Protein AF-A0A100JQY2-F1 (afdb_monomer)

Sequence (84 aa):
MADLVQLTDEQREEMLQRILTVTAEIRKIAELVAPAVIAAVTELNKAMQALREAGLLDEDFKPVKPADRPAWQSPYGPPPRRTQ

Solvent-accessible surface area (backbone atoms only — not comparable to full-atom values): 5216 Å² total; per-residue (Å²): 131,83,82,73,79,78,67,52,71,68,57,48,52,52,50,50,52,52,51,52,52,52,52,51,54,52,47,53,54,46,65,68,46,46,62,57,52,53,50,52,54,51,53,49,51,52,52,54,48,53,36,32,75,71,59,48,24,45,99,85,69,42,67,67,58,80,78,94,64,60,52,86,77,41,98,80,52,65,80,83,81,82,82,127

Foldseek 3Di:
DDPPPPQDPVSVVVVVVVVVVVVVVVVVVCVVCVVVVVVVVVVVVVVLVVCVVVVQADPVSHGPDDPPDPQVPDPVHDDDDPDD

Secondary structure (DSSP, 8-state):
--------HHHHHHHHHHHHHHHHHHHHHHHHHHHHHHHHHHHHHHHHHHHHHTTSB-TTS-BSS-----GGGSTT-SPPP---

Radius of gyration: 28.09 Å; Cα contacts (8 Å, |Δi|>4): 23; chains: 1; bounding box: 59×37×69 Å

Mean predicted aligned error: 12.52 Å

Nearest PDB structures (foldseek):
  5dzr-assembly1_A  TM=4.201E-01  e=2.822E+00  Neurospora crassa OR74A
  5e02-assembly1_A  TM=4.198E-01  e=6.299E+00  Neurospora crassa
  6v1i-assembly1_A  TM=5.211E-01  e=9.761E+00  Oshimavirus P7426

pLDDT: mean 84.18, std 13.18, range [38.41, 96.88]

Organism: Streptomyces scabiei (NCBI:txid1930)

Structure (mmCIF, N/CA/C/O backbone):
data_AF-A0A100JQY2-F1
#
_entry.id   AF-A0A100JQY2-F1
#
loop_
_atom_site.group_PDB
_atom_site.id
_atom_site.type_symbol
_atom_site.label_atom_id
_atom_site.label_alt_id
_atom_site.label_comp_id
_atom_site.label_asym_id
_atom_site.label_entity_id
_atom_site.label_seq_id
_atom_site.pdbx_PDB_ins_code
_atom_site.Cartn_x
_atom_site.Cartn_y
_atom_site.Cartn_z
_atom_site.occupancy
_atom_site.B_iso_or_equiv
_atom_site.auth_seq_id
_atom_site.auth_comp_id
_atom_site.auth_asym_id
_atom_site.auth_atom_id
_atom_site.pdbx_PDB_model_num
ATOM 1 N N . MET A 1 1 ? -24.828 -28.447 21.036 1.00 38.41 1 MET A N 1
ATOM 2 C CA . MET A 1 1 ? -25.415 -27.110 20.815 1.00 38.41 1 MET A CA 1
ATOM 3 C C .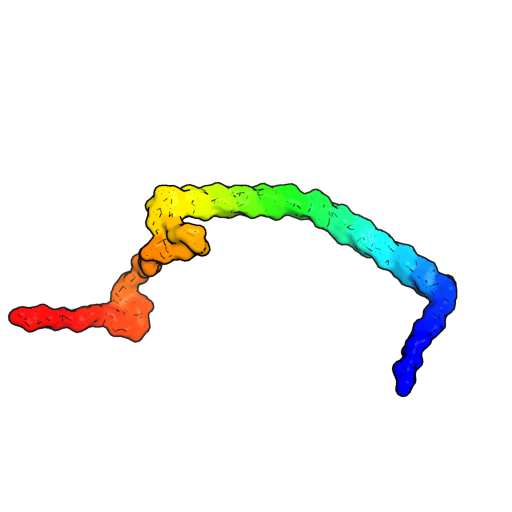 MET A 1 1 ? -24.545 -26.145 21.585 1.00 38.41 1 MET A C 1
ATOM 5 O O . MET A 1 1 ? -24.356 -26.367 22.771 1.00 38.41 1 MET A O 1
ATOM 9 N N . ALA A 1 2 ? -23.879 -25.230 20.884 1.00 47.09 2 ALA A N 1
ATOM 10 C CA . ALA A 1 2 ? -22.911 -24.324 21.489 1.00 47.09 2 ALA A CA 1
ATOM 11 C C . ALA A 1 2 ? -23.636 -23.381 22.452 1.00 47.09 2 ALA A C 1
ATOM 13 O O . ALA A 1 2 ? -24.604 -22.734 22.054 1.00 47.09 2 ALA A O 1
ATOM 14 N N . ASP A 1 3 ? -23.174 -23.354 23.698 1.00 46.69 3 ASP A N 1
ATOM 15 C CA . ASP A 1 3 ? -23.556 -22.378 24.708 1.00 46.69 3 ASP A CA 1
ATOM 16 C C . ASP A 1 3 ? -23.169 -20.997 24.166 1.00 46.69 3 ASP A C 1
ATOM 18 O O . ASP A 1 3 ? -22.002 -20.596 24.167 1.00 46.69 3 ASP A O 1
ATOM 22 N N . LEU A 1 4 ? -24.136 -20.307 23.563 1.00 52.12 4 LEU A N 1
ATOM 23 C CA . LEU A 1 4 ? -23.988 -18.912 23.188 1.00 52.12 4 LEU A CA 1
ATOM 24 C C . LEU A 1 4 ? -23.951 -18.146 24.502 1.00 52.12 4 LEU A C 1
ATOM 26 O O . LEU A 1 4 ? -25.000 -17.881 25.082 1.00 52.12 4 LEU A O 1
ATOM 30 N N . VAL A 1 5 ? -22.732 -17.867 24.966 1.00 61.88 5 VAL A N 1
ATOM 31 C CA . VAL A 1 5 ? -22.402 -17.036 26.127 1.00 61.88 5 VAL A CA 1
ATOM 32 C C . VAL A 1 5 ? -23.381 -15.864 26.183 1.00 61.88 5 VAL A C 1
ATOM 34 O O . VAL A 1 5 ? -23.261 -14.901 25.422 1.00 61.88 5 VAL A O 1
ATOM 37 N N . GLN A 1 6 ? -24.394 -15.966 27.044 1.00 69.56 6 GLN A N 1
ATOM 38 C CA . GLN A 1 6 ? -25.307 -14.864 27.304 1.00 69.56 6 GLN A CA 1
ATOM 39 C C . GLN A 1 6 ? -24.543 -13.865 28.165 1.00 69.56 6 GLN A C 1
ATOM 41 O O . GLN A 1 6 ? -24.553 -13.939 29.390 1.00 69.56 6 GLN A O 1
ATOM 46 N N . LEU A 1 7 ? -23.801 -12.978 27.501 1.00 67.56 7 LEU A N 1
ATOM 47 C CA . LEU A 1 7 ? -23.216 -11.803 28.134 1.00 67.56 7 LEU A CA 1
ATOM 48 C C . LEU A 1 7 ? -24.351 -11.000 28.765 1.00 67.56 7 LEU A C 1
ATOM 50 O O . LEU A 1 7 ? -25.349 -10.720 28.093 1.00 67.56 7 LEU A O 1
ATOM 54 N N . THR A 1 8 ? -24.188 -10.627 30.031 1.00 82.62 8 THR A N 1
ATOM 55 C CA . THR A 1 8 ? -25.104 -9.683 30.674 1.00 82.62 8 THR A CA 1
ATOM 56 C C . THR A 1 8 ? -25.031 -8.334 29.954 1.00 82.62 8 THR A C 1
ATOM 58 O O . THR A 1 8 ? -24.025 -8.020 29.309 1.00 82.62 8 THR A O 1
ATOM 61 N N . ASP A 1 9 ? -26.089 -7.526 30.036 1.00 82.81 9 ASP A N 1
ATOM 62 C CA . ASP A 1 9 ? -26.123 -6.221 29.358 1.00 82.81 9 ASP A CA 1
ATOM 63 C C . ASP A 1 9 ? -24.947 -5.327 29.787 1.00 82.81 9 ASP A C 1
ATOM 65 O O . ASP A 1 9 ? -24.299 -4.712 28.943 1.00 82.81 9 ASP A O 1
ATOM 69 N N . GLU A 1 10 ? -24.563 -5.382 31.066 1.00 82.75 10 GLU A N 1
ATOM 70 C CA . GLU A 1 10 ? -23.381 -4.694 31.601 1.00 82.75 10 GLU A CA 1
ATOM 71 C C . GLU A 1 10 ? -22.071 -5.174 30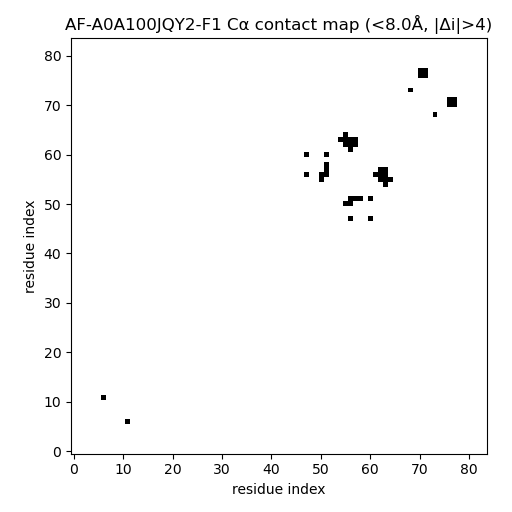.949 1.00 82.75 10 GLU A C 1
ATOM 73 O O . GLU A 1 10 ? -21.241 -4.362 30.539 1.00 82.75 10 GLU A O 1
ATOM 78 N N . GLN A 1 11 ? -21.888 -6.489 30.773 1.00 85.00 11 GLN A N 1
ATOM 79 C CA . GLN A 1 11 ? -20.701 -7.043 30.105 1.00 85.00 11 GLN A CA 1
ATOM 80 C C . GLN A 1 11 ? -20.651 -6.665 28.622 1.00 85.00 11 GLN A C 1
ATOM 82 O O . GLN A 1 11 ? -19.572 -6.444 28.065 1.00 85.00 11 GLN A O 1
ATOM 87 N N . ARG A 1 12 ? -21.814 -6.582 27.967 1.00 84.56 12 ARG A N 1
ATOM 88 C CA . ARG A 1 12 ? -21.922 -6.141 26.574 1.00 84.56 12 ARG A CA 1
ATOM 89 C C . ARG A 1 12 ? -21.538 -4.671 26.437 1.00 84.56 12 ARG A C 1
ATOM 91 O O . ARG A 1 12 ? -20.766 -4.340 25.537 1.00 84.56 12 ARG A O 1
ATOM 98 N N . GLU A 1 13 ? -22.048 -3.805 27.305 1.00 87.88 13 GLU A N 1
ATOM 99 C CA . GLU A 1 13 ? -21.722 -2.376 27.298 1.00 87.88 13 GLU A CA 1
ATOM 100 C C . GLU A 1 13 ? -20.237 -2.134 27.567 1.00 87.88 13 GLU A C 1
ATOM 102 O O . GLU A 1 13 ? -19.591 -1.377 26.838 1.00 87.88 13 GLU A O 1
ATOM 107 N N . GLU A 1 14 ? -19.660 -2.837 28.541 1.00 87.69 14 GLU A N 1
ATOM 108 C CA . GLU A 1 14 ? -18.239 -2.717 28.853 1.00 87.69 14 GLU A CA 1
ATOM 109 C C . GLU A 1 14 ? -17.361 -3.202 27.686 1.00 87.69 14 GLU A C 1
ATOM 111 O O . GLU A 1 14 ? -16.363 -2.565 27.333 1.00 87.69 14 GLU A O 1
ATOM 116 N N . MET A 1 15 ? -17.756 -4.293 27.022 1.00 89.44 15 MET A N 1
ATOM 117 C CA . MET A 1 15 ? -17.055 -4.793 25.840 1.00 89.44 15 MET A CA 1
ATOM 118 C C . MET A 1 15 ? -17.147 -3.814 24.664 1.00 89.44 15 MET A C 1
ATOM 120 O O . MET A 1 15 ? -16.140 -3.573 23.996 1.00 89.44 15 MET A O 1
ATOM 124 N N . LEU A 1 16 ? -18.314 -3.205 24.432 1.00 91.88 16 LEU A N 1
ATOM 125 C CA . LEU A 1 16 ? -18.486 -2.174 23.405 1.00 91.88 16 LEU A CA 1
ATOM 126 C C . LEU A 1 16 ? -17.610 -0.953 23.686 1.00 91.88 16 LEU A C 1
ATOM 128 O O . LEU A 1 16 ? -16.918 -0.491 22.781 1.00 91.88 16 LEU A O 1
ATOM 132 N N . GLN A 1 17 ? -17.570 -0.471 24.929 1.00 92.38 17 GLN A N 1
ATOM 133 C CA . GLN A 1 17 ? -16.709 0.650 25.313 1.00 92.38 17 GLN A CA 1
ATOM 134 C C . GLN A 1 17 ? -15.231 0.336 25.071 1.00 92.38 17 GLN A C 1
ATOM 136 O O . GLN A 1 17 ? -14.524 1.131 24.451 1.00 92.38 17 GLN A O 1
ATOM 141 N N . ARG A 1 18 ? -14.774 -0.861 25.457 1.00 91.56 18 ARG A N 1
ATOM 142 C CA . ARG A 1 18 ? -13.393 -1.304 25.205 1.00 91.56 18 ARG A CA 1
ATOM 143 C C . ARG A 1 18 ? -13.076 -1.365 23.709 1.00 91.56 18 ARG A C 1
ATOM 145 O O . ARG A 1 18 ? -12.015 -0.898 23.297 1.00 91.56 18 ARG A O 1
ATOM 152 N N . ILE A 1 19 ? -13.990 -1.883 22.886 1.00 93.81 19 ILE A N 1
ATOM 153 C CA . ILE A 1 19 ? -13.825 -1.911 21.423 1.00 93.81 19 ILE A CA 1
ATOM 154 C C . ILE A 1 19 ? -13.757 -0.487 20.859 1.00 93.81 19 ILE A C 1
ATOM 156 O O . ILE A 1 19 ? -12.896 -0.200 20.027 1.00 93.81 19 ILE A O 1
ATOM 160 N N . LEU A 1 20 ? -14.617 0.424 21.318 1.00 93.69 20 LEU A N 1
ATOM 161 C CA . LEU A 1 20 ? -14.607 1.823 20.881 1.00 93.69 20 LEU A CA 1
ATOM 162 C C . LEU A 1 20 ? -13.290 2.521 21.243 1.00 93.69 20 LEU A C 1
ATOM 164 O O . LEU A 1 20 ? -12.717 3.216 20.406 1.00 93.69 20 LEU A O 1
ATOM 168 N N . THR A 1 21 ? -12.753 2.286 22.442 1.00 93.31 21 THR A N 1
ATOM 169 C CA . THR A 1 21 ? -11.442 2.822 22.836 1.00 93.31 21 THR A CA 1
ATOM 170 C C . THR A 1 21 ? -10.322 2.269 21.955 1.00 93.31 21 THR A C 1
ATOM 172 O O . THR A 1 21 ? -9.523 3.034 21.421 1.00 93.31 21 THR A O 1
ATOM 175 N N . VAL A 1 22 ? -10.279 0.950 21.744 1.00 93.69 22 VAL A N 1
ATOM 176 C CA . VAL A 1 22 ? -9.236 0.315 20.920 1.00 93.69 22 VAL A CA 1
ATOM 177 C C . VAL A 1 22 ? -9.307 0.793 19.469 1.00 93.69 22 VAL A C 1
ATOM 179 O O . VAL A 1 22 ? -8.284 1.135 18.877 1.00 93.69 22 VAL A O 1
ATOM 182 N N . THR A 1 23 ? -10.506 0.866 18.892 1.00 93.94 23 THR A N 1
ATOM 183 C CA . THR A 1 23 ? -10.691 1.343 17.512 1.00 93.94 23 THR A CA 1
ATOM 184 C C . THR A 1 23 ? -10.315 2.817 17.353 1.00 93.94 23 THR A C 1
ATOM 186 O O . THR A 1 23 ? -9.737 3.177 16.327 1.00 93.94 23 THR A O 1
ATOM 189 N N . ALA A 1 24 ? -10.554 3.659 18.364 1.00 94.19 24 ALA A N 1
ATOM 190 C CA . ALA A 1 24 ? -10.115 5.053 18.358 1.00 94.19 24 ALA A CA 1
ATOM 191 C C . ALA A 1 24 ? -8.583 5.187 18.349 1.00 94.19 24 ALA A C 1
ATOM 193 O O . ALA A 1 24 ? -8.043 5.990 17.587 1.00 94.19 24 ALA A O 1
ATOM 194 N N . GLU A 1 25 ? -7.869 4.380 19.137 1.00 93.19 25 GLU A N 1
ATOM 195 C CA . GLU A 1 25 ? -6.400 4.401 19.152 1.00 93.19 25 GLU A CA 1
ATOM 196 C C . GLU A 1 25 ? -5.801 3.863 17.846 1.00 93.19 25 GLU A C 1
ATOM 198 O O . GLU A 1 25 ? -4.883 4.467 17.289 1.00 93.19 25 GLU A O 1
ATOM 203 N N . ILE A 1 26 ? -6.377 2.796 17.280 1.00 94.12 26 ILE A N 1
ATOM 204 C CA . ILE A 1 26 ? -5.983 2.296 15.953 1.00 94.12 26 ILE A CA 1
ATOM 205 C C . ILE A 1 26 ? -6.185 3.378 14.889 1.00 94.12 26 ILE A C 1
ATOM 207 O O . ILE A 1 26 ? -5.312 3.584 14.046 1.00 94.12 26 ILE A O 1
ATOM 211 N N . ARG A 1 27 ? -7.311 4.100 14.937 1.00 95.00 27 ARG A N 1
ATOM 212 C CA . ARG A 1 27 ? -7.599 5.187 13.998 1.00 95.00 27 ARG A CA 1
ATOM 213 C C . ARG A 1 27 ? -6.564 6.306 14.088 1.00 95.00 27 ARG A C 1
ATOM 215 O O . ARG A 1 27 ? -6.088 6.744 13.047 1.00 95.00 27 ARG A O 1
ATOM 222 N N . LYS A 1 28 ? -6.165 6.722 15.292 1.00 93.56 28 LYS A N 1
ATOM 223 C CA . LYS A 1 28 ? -5.106 7.732 15.470 1.00 93.56 28 LYS A CA 1
ATOM 224 C C . LYS A 1 28 ? -3.784 7.281 14.853 1.00 93.56 28 LYS A C 1
ATOM 226 O O . LYS A 1 28 ? -3.136 8.053 14.154 1.00 93.56 28 LYS A O 1
ATOM 231 N N . ILE A 1 29 ? -3.395 6.024 15.074 1.00 91.69 29 ILE A N 1
ATOM 232 C CA . ILE A 1 29 ? -2.176 5.461 14.475 1.00 91.69 29 ILE A CA 1
ATOM 233 C C . ILE A 1 29 ? -2.293 5.458 12.947 1.00 91.69 29 ILE A C 1
ATOM 235 O O . ILE A 1 29 ? -1.362 5.869 12.256 1.00 91.69 29 ILE A O 1
ATOM 239 N N . ALA A 1 30 ? -3.442 5.044 1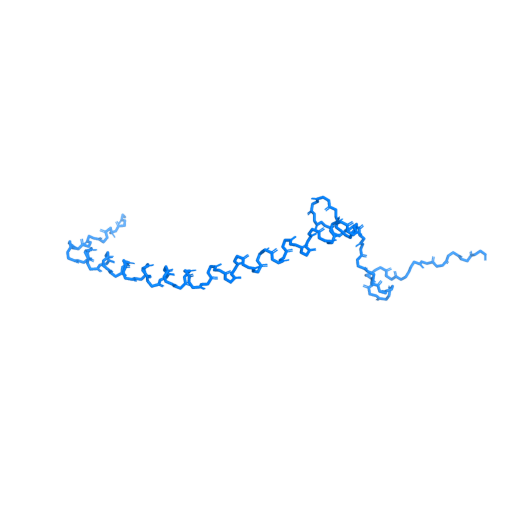2.411 1.00 93.50 30 ALA A N 1
ATOM 240 C CA . ALA A 1 30 ? -3.688 5.045 10.976 1.00 93.50 30 ALA A CA 1
ATOM 241 C C . ALA A 1 30 ? -3.625 6.460 10.383 1.00 93.50 30 ALA A C 1
ATOM 243 O O . ALA A 1 30 ? -2.994 6.644 9.350 1.00 93.50 30 ALA A O 1
ATOM 244 N N . GLU A 1 31 ? -4.204 7.464 11.040 1.00 94.62 31 GLU A N 1
ATOM 245 C CA . GLU A 1 31 ? -4.158 8.866 10.602 1.00 94.62 31 GLU A CA 1
ATOM 246 C C . GLU A 1 31 ? -2.725 9.428 10.594 1.00 94.62 31 GLU A C 1
ATOM 248 O O . GLU A 1 31 ? -2.377 10.202 9.703 1.00 94.62 31 GLU A O 1
ATOM 253 N N . LEU A 1 32 ? -1.865 8.987 11.519 1.00 93.75 32 LEU A N 1
ATOM 254 C CA . LEU A 1 32 ? -0.446 9.363 11.551 1.00 93.75 32 LEU A CA 1
ATOM 255 C C . LEU A 1 32 ? 0.379 8.681 10.449 1.00 93.75 32 LEU A C 1
ATOM 257 O O . LEU A 1 32 ? 1.281 9.295 9.880 1.00 93.75 32 LEU A O 1
ATOM 261 N N . VAL A 1 33 ? 0.085 7.415 10.144 1.00 95.12 33 VAL A N 1
ATOM 262 C CA . VAL A 1 33 ? 0.867 6.602 9.194 1.00 95.12 33 VAL A CA 1
ATOM 263 C C . VAL A 1 33 ? 0.379 6.766 7.749 1.00 95.12 33 VAL A C 1
ATOM 265 O O . VAL A 1 33 ? 1.182 6.709 6.816 1.00 95.12 33 VAL A O 1
ATOM 268 N N . ALA A 1 34 ? -0.915 7.027 7.545 1.00 95.06 34 ALA A N 1
ATOM 269 C CA . ALA A 1 34 ? -1.536 7.216 6.236 1.00 95.06 34 ALA A CA 1
ATOM 270 C C . ALA A 1 34 ? -0.782 8.189 5.312 1.00 95.06 34 ALA A C 1
ATOM 272 O O . ALA A 1 34 ? -0.499 7.791 4.182 1.00 95.06 34 ALA A O 1
ATOM 273 N N . PRO A 1 35 ? -0.397 9.416 5.724 1.00 93.62 35 PRO A N 1
ATOM 274 C CA . PRO A 1 35 ? 0.300 10.336 4.824 1.00 93.62 35 PRO A CA 1
ATOM 275 C C . PRO A 1 35 ? 1.656 9.792 4.360 1.00 93.62 35 PRO A C 1
ATOM 277 O O . PRO A 1 35 ? 2.011 9.957 3.195 1.00 93.62 35 PRO A O 1
ATOM 280 N N . ALA A 1 36 ? 2.389 9.093 5.232 1.00 94.56 36 ALA A N 1
ATOM 281 C CA . ALA A 1 36 ? 3.663 8.476 4.872 1.00 94.56 36 ALA A CA 1
ATOM 282 C C . ALA A 1 36 ? 3.471 7.336 3.859 1.00 94.56 36 ALA A C 1
ATOM 284 O O . ALA A 1 36 ? 4.217 7.242 2.885 1.00 94.56 36 ALA A O 1
ATOM 285 N N . VAL A 1 37 ? 2.437 6.510 4.045 1.00 95.88 37 VAL A N 1
ATOM 286 C CA . VAL A 1 37 ? 2.083 5.440 3.099 1.00 95.88 37 VAL A CA 1
ATOM 287 C C . VAL A 1 37 ? 1.655 6.022 1.752 1.00 95.88 37 VAL A C 1
ATOM 289 O O . VAL A 1 37 ? 2.126 5.563 0.714 1.00 95.88 37 VAL A O 1
ATOM 292 N N . ILE A 1 38 ? 0.820 7.064 1.751 1.00 95.69 38 ILE A N 1
ATOM 293 C CA . ILE A 1 38 ? 0.383 7.752 0.528 1.00 95.69 38 ILE A CA 1
ATOM 294 C C . ILE A 1 38 ? 1.588 8.332 -0.218 1.00 95.69 38 ILE A C 1
ATOM 296 O O . ILE A 1 38 ? 1.700 8.155 -1.433 1.00 95.69 38 ILE A O 1
ATOM 300 N N . ALA A 1 39 ? 2.512 8.983 0.492 1.00 95.19 39 ALA A N 1
ATOM 301 C CA . ALA A 1 39 ? 3.731 9.521 -0.102 1.00 95.19 39 ALA A CA 1
ATOM 302 C C . ALA A 1 39 ? 4.600 8.410 -0.712 1.00 95.19 39 ALA A C 1
ATOM 304 O O . ALA A 1 39 ? 5.014 8.523 -1.865 1.00 95.19 39 ALA A O 1
ATOM 305 N N . ALA A 1 40 ? 4.807 7.304 0.010 1.00 95.44 40 ALA A N 1
ATOM 306 C CA . ALA A 1 40 ? 5.585 6.167 -0.478 1.00 95.44 40 ALA A CA 1
ATOM 307 C C . ALA A 1 40 ? 4.974 5.533 -1.738 1.00 95.44 40 ALA A C 1
ATOM 309 O O . ALA A 1 40 ? 5.685 5.279 -2.710 1.00 95.44 40 ALA A O 1
ATOM 310 N N . VAL A 1 41 ? 3.653 5.325 -1.757 1.00 96.75 41 VAL A N 1
ATOM 311 C CA . VAL A 1 41 ? 2.936 4.801 -2.933 1.00 96.75 41 VAL A CA 1
ATOM 312 C C . VAL A 1 41 ? 3.019 5.778 -4.107 1.00 96.75 41 VAL A C 1
ATOM 314 O O . VAL A 1 41 ? 3.193 5.358 -5.249 1.00 96.75 41 VAL A O 1
ATOM 317 N N . THR A 1 42 ? 2.938 7.082 -3.839 1.00 96.88 42 THR A N 1
ATOM 318 C CA . THR A 1 42 ? 3.053 8.117 -4.875 1.00 96.88 42 THR A CA 1
ATOM 319 C C . THR A 1 42 ? 4.433 8.099 -5.529 1.00 96.88 42 THR A C 1
ATOM 321 O O . THR A 1 42 ? 4.525 8.096 -6.756 1.00 96.88 42 THR A O 1
ATOM 324 N N . GLU A 1 43 ? 5.505 8.045 -4.738 1.00 96.38 43 GLU A N 1
ATOM 325 C CA . GLU A 1 43 ? 6.874 7.970 -5.262 1.00 96.38 43 GLU A CA 1
ATOM 326 C C . GLU A 1 43 ? 7.137 6.655 -6.004 1.00 96.38 43 GLU A C 1
ATOM 328 O O . GLU A 1 43 ? 7.731 6.663 -7.084 1.00 96.38 43 GLU A O 1
ATOM 333 N N . LEU A 1 44 ? 6.620 5.532 -5.497 1.00 95.31 44 LEU A N 1
ATOM 334 C CA . LEU A 1 44 ? 6.706 4.250 -6.193 1.00 95.31 44 LEU A CA 1
ATOM 335 C C . LEU A 1 44 ? 6.009 4.300 -7.559 1.00 95.31 44 LEU A C 1
ATOM 337 O O . LEU A 1 44 ? 6.586 3.866 -8.553 1.00 95.31 44 LEU A O 1
ATOM 341 N N . ASN A 1 45 ? 4.806 4.871 -7.638 1.00 95.44 45 ASN A N 1
ATOM 342 C CA . ASN A 1 45 ? 4.081 5.012 -8.902 1.00 95.44 45 ASN A CA 1
ATOM 343 C C . ASN A 1 45 ? 4.845 5.871 -9.916 1.00 95.44 45 ASN A C 1
ATOM 345 O O . ASN A 1 45 ? 4.915 5.500 -11.089 1.00 95.44 45 ASN A O 1
ATOM 349 N N . LYS A 1 46 ? 5.461 6.976 -9.473 1.00 95.69 46 LYS A N 1
ATOM 350 C CA . LYS A 1 46 ? 6.320 7.806 -10.335 1.00 95.69 46 LYS A CA 1
ATOM 351 C C . LYS A 1 46 ? 7.514 7.013 -10.862 1.00 95.69 46 LYS A C 1
ATOM 353 O O . LYS A 1 46 ? 7.799 7.066 -12.054 1.00 95.69 46 LYS A O 1
ATOM 358 N N . ALA A 1 47 ? 8.187 6.252 -9.998 1.00 94.81 47 ALA A N 1
ATOM 359 C CA . ALA A 1 47 ? 9.317 5.420 -10.401 1.00 94.81 47 ALA A CA 1
ATOM 360 C C . ALA A 1 47 ? 8.895 4.351 -11.422 1.00 94.81 47 ALA A C 1
ATOM 362 O O . ALA A 1 47 ? 9.549 4.179 -12.448 1.00 94.81 47 ALA A O 1
ATOM 363 N N . MET A 1 48 ? 7.768 3.676 -11.186 1.00 94.00 48 MET A N 1
ATOM 364 C CA . MET A 1 48 ? 7.227 2.661 -12.095 1.00 94.00 48 MET A CA 1
ATOM 365 C C . MET A 1 48 ? 6.829 3.251 -13.454 1.00 94.00 48 MET A C 1
ATOM 367 O O . MET A 1 48 ? 7.104 2.640 -14.486 1.00 94.00 48 MET A O 1
ATOM 371 N N . GLN A 1 49 ? 6.236 4.448 -13.477 1.00 93.88 49 GLN A N 1
ATOM 372 C CA . GLN A 1 49 ? 5.955 5.167 -14.724 1.00 93.88 49 GLN A CA 1
ATOM 373 C C . GLN A 1 49 ? 7.236 5.537 -15.466 1.00 93.88 49 GLN A C 1
ATOM 375 O O . GLN A 1 49 ? 7.343 5.224 -16.648 1.00 93.88 49 GLN A O 1
ATOM 380 N N . ALA A 1 50 ? 8.231 6.101 -14.780 1.00 94.00 50 ALA A N 1
ATOM 381 C CA . ALA A 1 50 ? 9.513 6.438 -15.394 1.00 94.00 50 ALA A CA 1
ATOM 382 C C . ALA A 1 50 ? 10.202 5.203 -16.005 1.00 94.00 50 ALA A C 1
ATOM 384 O O . ALA A 1 50 ? 10.758 5.271 -17.100 1.00 94.00 50 ALA A O 1
ATOM 385 N N . LEU A 1 51 ? 10.127 4.046 -15.336 1.00 92.62 51 LEU A N 1
ATOM 386 C CA . LEU A 1 51 ? 10.657 2.784 -15.859 1.00 92.62 51 LEU A CA 1
ATOM 387 C C . LEU A 1 51 ? 9.884 2.277 -17.087 1.00 92.62 51 LEU A C 1
ATOM 389 O O . LEU A 1 51 ? 10.497 1.741 -18.014 1.00 92.62 51 LEU A O 1
ATOM 393 N N . ARG A 1 52 ? 8.558 2.453 -17.121 1.00 92.94 52 ARG A N 1
ATOM 394 C CA . ARG A 1 52 ? 7.734 2.125 -18.295 1.00 92.94 52 ARG A CA 1
ATOM 395 C C . ARG A 1 52 ? 8.048 3.050 -19.472 1.00 92.94 52 ARG A C 1
ATOM 397 O O . ARG A 1 52 ? 8.252 2.568 -20.580 1.00 92.94 52 ARG A O 1
ATOM 404 N N . GLU A 1 53 ? 8.145 4.356 -19.236 1.00 92.31 53 GLU A N 1
ATOM 405 C CA . GLU A 1 53 ? 8.511 5.350 -20.257 1.00 92.31 53 GLU A CA 1
ATOM 406 C C . GLU A 1 53 ? 9.919 5.110 -20.818 1.00 92.31 53 GLU A C 1
ATOM 408 O O . GLU A 1 53 ? 10.145 5.259 -22.017 1.00 92.31 53 GLU A O 1
ATOM 413 N N . ALA A 1 54 ? 10.851 4.651 -19.978 1.00 91.56 54 ALA A N 1
ATOM 414 C CA . ALA A 1 54 ? 12.186 4.229 -20.397 1.00 91.56 54 ALA A CA 1
ATOM 415 C C . ALA A 1 54 ? 12.205 2.891 -21.171 1.00 91.56 54 ALA A C 1
ATOM 417 O O . ALA A 1 54 ? 13.275 2.438 -21.584 1.00 91.56 54 ALA A O 1
ATOM 418 N N . GLY A 1 55 ? 11.055 2.230 -21.348 1.00 90.69 55 GLY A N 1
ATOM 419 C CA . GLY A 1 55 ? 10.937 0.939 -22.032 1.00 90.69 55 GLY A CA 1
ATOM 420 C C . GLY A 1 55 ? 11.541 -0.235 -21.257 1.00 90.69 55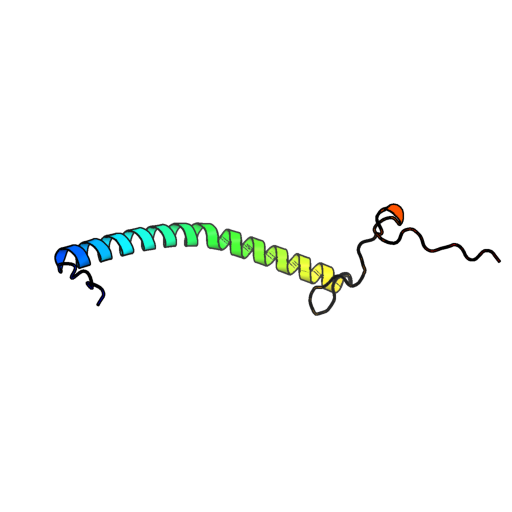 GLY A C 1
ATOM 421 O O . GLY A 1 55 ? 11.841 -1.275 -21.848 1.00 90.69 55 GLY A O 1
ATOM 422 N N . LEU A 1 56 ? 11.763 -0.076 -19.948 1.00 89.81 56 LEU A N 1
ATOM 423 C CA . LEU A 1 56 ? 12.273 -1.136 -19.074 1.00 89.81 56 LEU A CA 1
ATOM 424 C C . LEU A 1 56 ? 11.147 -2.027 -18.542 1.00 89.81 56 LEU A C 1
ATOM 426 O O . LEU A 1 56 ? 11.394 -3.201 -18.258 1.00 89.81 5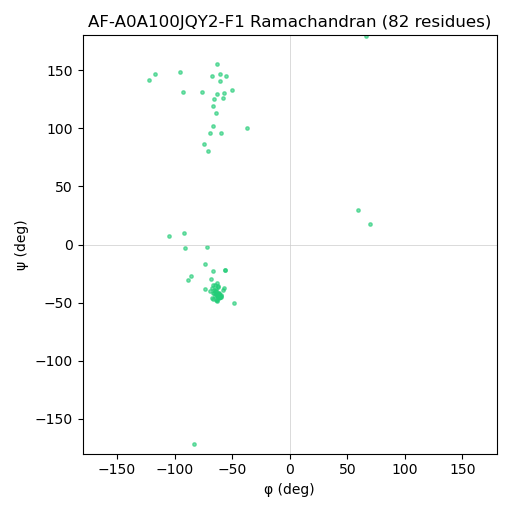6 LEU A O 1
ATOM 430 N N . LEU A 1 57 ? 9.929 -1.486 -18.440 1.00 92.69 57 LEU A N 1
ATOM 431 C CA . LEU A 1 57 ? 8.715 -2.212 -18.068 1.00 92.69 57 LEU A CA 1
ATOM 432 C C . LEU A 1 57 ? 7.685 -2.206 -19.207 1.00 92.69 57 LEU A C 1
ATOM 434 O O . LEU A 1 57 ? 7.598 -1.234 -19.957 1.00 92.69 57 LEU A O 1
ATOM 438 N N . ASP A 1 58 ? 6.915 -3.287 -19.324 1.00 90.69 58 ASP A N 1
ATOM 439 C CA . ASP A 1 58 ? 5.789 -3.415 -20.253 1.00 90.69 58 ASP A CA 1
ATOM 440 C C . ASP A 1 58 ? 4.490 -2.797 -19.688 1.00 90.69 58 ASP A C 1
ATOM 442 O O . ASP A 1 58 ? 4.490 -2.114 -18.659 1.00 90.69 58 ASP A O 1
ATOM 446 N N . GLU A 1 59 ? 3.363 -3.000 -20.377 1.00 88.94 59 GLU A N 1
ATOM 447 C CA . GLU A 1 59 ? 2.060 -2.454 -19.965 1.00 88.94 59 GLU A CA 1
ATOM 448 C C . GLU A 1 59 ? 1.518 -3.055 -18.663 1.00 88.94 59 GLU A C 1
ATOM 450 O O . GLU A 1 59 ? 0.749 -2.395 -17.964 1.00 88.94 59 GLU A O 1
ATOM 455 N N . ASP A 1 60 ? 1.972 -4.259 -18.314 1.00 90.94 60 ASP A N 1
ATOM 456 C CA . ASP A 1 60 ? 1.641 -4.962 -17.077 1.00 90.94 60 ASP A CA 1
ATOM 457 C C . ASP A 1 60 ? 2.657 -4.665 -15.957 1.00 90.94 60 ASP A C 1
ATOM 459 O O . ASP A 1 60 ? 2.648 -5.332 -14.918 1.00 90.94 60 ASP A O 1
ATOM 463 N N . PHE A 1 61 ? 3.557 -3.695 -16.159 1.00 85.06 61 PHE A N 1
ATOM 464 C CA . PHE A 1 61 ? 4.671 -3.375 -15.263 1.00 85.06 61 PHE A CA 1
ATOM 465 C C . PHE A 1 61 ? 5.657 -4.535 -15.032 1.00 85.06 61 PHE A C 1
ATOM 467 O O . PHE A 1 61 ? 6.302 -4.622 -13.981 1.00 85.06 61 PHE A O 1
ATOM 474 N N . LYS A 1 62 ? 5.815 -5.424 -16.014 1.00 89.69 62 LYS A N 1
ATOM 475 C CA . LYS A 1 62 ? 6.808 -6.504 -15.981 1.00 89.69 62 LYS A CA 1
ATOM 476 C C . LYS A 1 62 ? 8.080 -6.086 -16.720 1.00 89.69 62 LYS A C 1
ATOM 478 O O . LYS A 1 62 ? 8.001 -5.340 -17.694 1.00 89.69 62 LYS A O 1
ATOM 483 N N . PRO A 1 63 ? 9.264 -6.569 -16.306 1.00 89.44 63 PRO A N 1
ATOM 484 C CA . PRO A 1 63 ? 10.509 -6.284 -17.011 1.00 89.44 63 PRO A CA 1
ATOM 485 C C . PRO A 1 63 ? 10.473 -6.743 -18.472 1.00 89.44 63 PRO A C 1
ATOM 487 O O . PRO A 1 63 ? 10.252 -7.921 -18.750 1.00 89.44 63 PRO A O 1
ATOM 490 N N . VAL A 1 64 ? 10.767 -5.828 -19.401 1.00 88.44 64 VAL A N 1
ATOM 491 C CA . VAL A 1 64 ? 10.829 -6.116 -20.849 1.00 88.44 64 VAL A CA 1
ATOM 492 C C . VAL A 1 64 ? 12.021 -7.015 -21.189 1.00 88.44 64 VAL A C 1
ATOM 494 O O . VAL A 1 64 ? 11.980 -7.788 -22.147 1.00 88.44 64 VAL A O 1
ATOM 497 N N . LYS A 1 65 ? 13.103 -6.929 -20.406 1.00 80.94 65 LYS A N 1
ATOM 498 C CA . LYS A 1 65 ? 14.302 -7.756 -20.570 1.00 80.94 65 LYS A CA 1
ATOM 499 C C . LYS A 1 65 ? 14.598 -8.545 -19.295 1.00 80.94 65 LYS A C 1
ATOM 501 O O . LYS A 1 65 ? 14.465 -7.996 -18.199 1.00 80.94 65 LYS A O 1
ATOM 506 N N . PRO A 1 66 ? 15.048 -9.807 -19.419 1.00 73.12 66 PRO A N 1
ATOM 507 C CA . PRO A 1 66 ? 15.610 -10.540 -18.295 1.00 73.12 66 PRO A CA 1
ATOM 508 C C . PRO A 1 66 ? 16.764 -9.751 -17.678 1.00 73.12 66 PRO A C 1
ATOM 510 O O . PRO A 1 66 ? 17.522 -9.106 -18.404 1.00 73.12 66 PRO A O 1
ATOM 513 N N . ALA A 1 67 ? 16.909 -9.832 -16.353 1.00 70.94 67 ALA A N 1
ATOM 514 C CA . ALA A 1 67 ? 18.055 -9.255 -15.664 1.00 70.94 67 ALA A CA 1
ATOM 515 C C . ALA A 1 67 ? 19.353 -9.715 -16.341 1.00 70.94 67 ALA A C 1
ATOM 517 O O . ALA A 1 67 ? 19.508 -10.909 -16.625 1.00 70.94 67 ALA A O 1
ATOM 518 N N . ASP A 1 68 ? 20.255 -8.768 -16.596 1.00 70.50 68 ASP A N 1
ATOM 519 C CA . ASP A 1 68 ? 21.560 -9.037 -17.191 1.00 70.50 68 ASP A CA 1
ATOM 520 C C . ASP A 1 68 ? 22.428 -9.766 -16.160 1.00 70.50 68 ASP A C 1
ATOM 522 O O . ASP A 1 68 ? 23.183 -9.176 -15.387 1.00 70.50 68 ASP A O 1
ATOM 526 N N . ARG A 1 69 ? 22.199 -11.075 -16.048 1.00 73.75 69 ARG A N 1
ATOM 527 C CA . ARG A 1 69 ? 22.949 -11.958 -15.166 1.00 73.75 69 ARG A CA 1
ATOM 528 C C . ARG A 1 69 ? 24.096 -12.565 -15.961 1.00 73.75 69 ARG A C 1
ATOM 530 O O . ARG A 1 69 ? 23.868 -13.099 -17.052 1.00 73.75 69 ARG A O 1
ATOM 537 N N . PRO A 1 70 ? 25.326 -12.529 -15.430 1.00 73.50 70 PRO A N 1
ATOM 538 C CA . PRO A 1 70 ? 26.461 -13.100 -16.127 1.00 73.50 70 PRO A CA 1
ATOM 539 C C . PRO A 1 70 ? 26.241 -14.603 -16.348 1.00 73.50 70 PRO A C 1
ATOM 541 O O . PRO A 1 70 ? 25.623 -15.281 -15.527 1.00 73.50 70 PRO A O 1
ATOM 544 N N . ALA A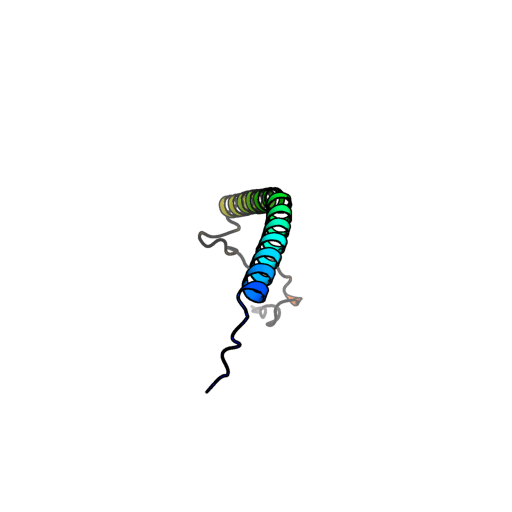 1 71 ? 26.748 -15.137 -17.463 1.00 70.06 71 ALA A N 1
ATOM 545 C CA . ALA A 1 71 ? 26.425 -16.489 -17.940 1.00 70.06 71 ALA A CA 1
ATOM 546 C C . ALA A 1 71 ? 26.702 -17.617 -16.921 1.00 70.06 71 ALA A C 1
ATOM 548 O O . ALA A 1 71 ? 26.089 -18.679 -17.005 1.00 70.06 71 ALA A O 1
ATOM 549 N N . TRP A 1 72 ? 27.579 -17.381 -15.938 1.00 73.69 72 TRP A N 1
ATOM 550 C CA . TRP A 1 72 ? 27.8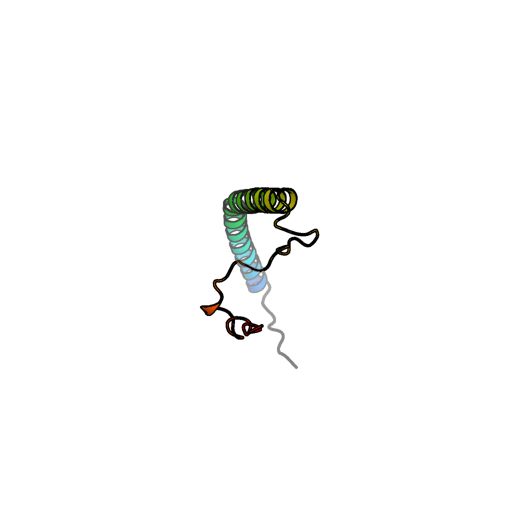78 -18.312 -14.846 1.00 73.69 72 TRP A CA 1
ATOM 551 C C . TRP A 1 72 ? 26.770 -18.417 -13.779 1.00 73.69 72 TRP A C 1
ATOM 553 O O . TRP A 1 72 ? 26.759 -19.387 -13.030 1.00 73.69 72 TRP A O 1
ATOM 563 N N . GLN A 1 73 ? 25.828 -17.466 -13.716 1.00 75.19 73 GLN A N 1
ATOM 564 C CA . GLN A 1 73 ? 24.642 -17.517 -12.842 1.00 75.19 73 GLN A CA 1
ATOM 565 C C . GLN A 1 73 ? 23.417 -18.165 -13.508 1.00 75.19 73 GLN A C 1
ATOM 567 O O . GLN A 1 73 ? 22.362 -18.288 -12.884 1.00 75.19 73 GLN A O 1
ATOM 572 N N . SER A 1 74 ? 23.509 -18.553 -14.783 1.00 70.25 74 SER A N 1
ATOM 573 C CA . SER A 1 74 ? 22.417 -19.249 -15.467 1.00 70.25 74 SER A CA 1
ATOM 574 C C . SER A 1 74 ? 22.360 -20.719 -15.018 1.00 70.25 74 SER A C 1
ATOM 576 O O . SER A 1 74 ? 23.387 -21.393 -15.112 1.00 70.25 74 SER A O 1
ATOM 578 N N . PRO A 1 75 ? 21.186 -21.269 -14.627 1.00 74.06 75 PRO A N 1
ATOM 579 C CA . PRO A 1 75 ? 21.033 -22.690 -14.270 1.00 74.06 75 PRO A CA 1
ATOM 580 C C . PRO A 1 75 ? 21.472 -23.659 -15.378 1.00 74.06 75 PRO A C 1
ATOM 582 O O . PRO A 1 75 ? 21.770 -24.817 -15.111 1.00 74.06 75 PRO A O 1
ATOM 585 N N . TYR A 1 76 ? 21.493 -23.179 -16.623 1.00 70.62 76 TYR A N 1
ATOM 586 C CA . TYR A 1 76 ? 21.770 -23.968 -17.822 1.00 70.62 76 TYR A CA 1
ATOM 587 C C . TYR A 1 76 ? 23.172 -23.727 -18.407 1.00 70.62 76 TYR A C 1
ATOM 589 O O . TYR A 1 76 ? 23.479 -24.244 -19.478 1.00 70.62 76 TYR A O 1
ATOM 597 N N . GLY A 1 77 ? 24.030 -22.967 -17.714 1.00 66.69 77 GLY A N 1
ATOM 598 C CA . GLY A 1 77 ? 25.392 -22.668 -18.162 1.00 66.69 77 GLY A CA 1
ATOM 599 C C . GLY A 1 77 ? 25.464 -21.796 -19.428 1.00 66.69 77 GLY A C 1
ATOM 600 O O . GLY A 1 77 ? 24.439 -21.370 -19.970 1.00 66.69 77 GLY A O 1
ATOM 601 N N . PRO A 1 78 ? 26.680 -21.461 -19.891 1.00 71.00 78 PRO A N 1
ATOM 602 C CA . PRO A 1 78 ? 26.867 -20.725 -21.136 1.00 71.00 78 PRO A CA 1
ATOM 603 C C . PRO A 1 78 ? 26.446 -21.580 -22.350 1.00 71.00 78 PRO A C 1
ATOM 605 O O . PRO A 1 78 ? 26.667 -22.792 -22.347 1.00 71.00 78 PRO A O 1
ATOM 608 N N . PRO A 1 79 ? 25.878 -20.975 -23.411 1.00 72.50 79 PRO A N 1
ATOM 609 C C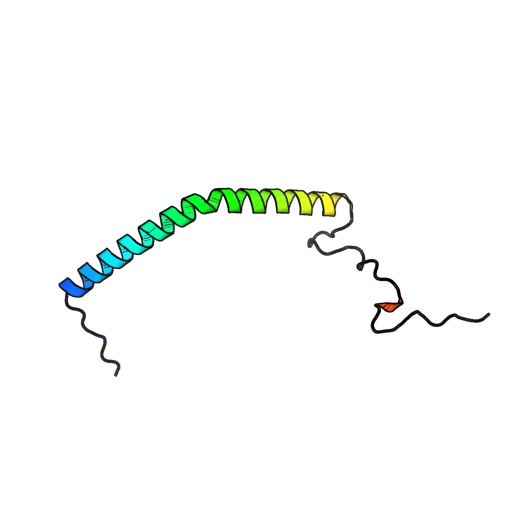A . 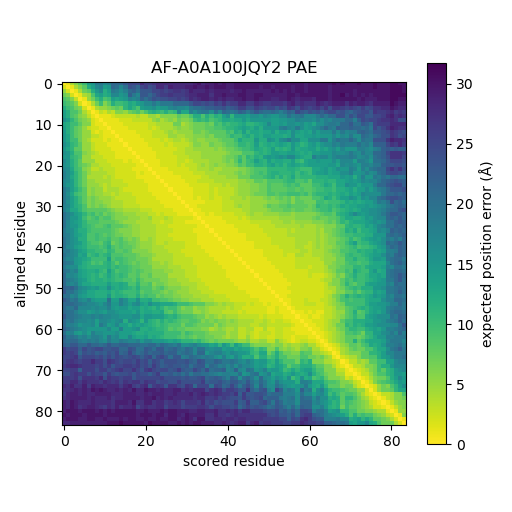PRO A 1 79 ? 25.500 -21.707 -24.617 1.00 72.50 79 PRO A CA 1
ATOM 610 C C . PRO A 1 79 ? 26.727 -22.377 -25.273 1.00 72.50 79 PRO A C 1
ATOM 612 O O . PRO A 1 79 ? 27.805 -21.771 -25.315 1.00 72.50 79 PRO A O 1
ATOM 615 N N . PRO A 1 80 ? 26.599 -23.611 -25.802 1.00 75.44 80 PRO A N 1
ATOM 616 C CA . PRO A 1 80 ? 27.710 -24.323 -26.424 1.00 75.44 80 PRO A CA 1
ATOM 617 C C . PRO A 1 80 ? 28.204 -23.571 -27.667 1.00 75.44 80 PRO A C 1
ATOM 619 O O . PRO A 1 80 ? 27.422 -23.198 -28.544 1.00 75.44 80 PRO A O 1
ATOM 622 N N . ARG A 1 81 ? 29.520 -23.340 -27.756 1.00 75.25 81 ARG A N 1
ATOM 623 C CA . ARG A 1 81 ? 30.141 -22.714 -28.932 1.00 75.25 81 ARG A CA 1
ATOM 624 C C . ARG A 1 81 ? 30.005 -23.663 -30.125 1.00 75.25 81 ARG A C 1
ATOM 626 O O . ARG A 1 81 ? 30.552 -24.760 -30.090 1.00 75.25 81 ARG A O 1
ATOM 633 N N . ARG A 1 82 ? 29.325 -23.235 -31.197 1.00 70.69 82 ARG A N 1
ATOM 634 C CA . ARG A 1 82 ? 29.454 -23.886 -32.510 1.00 70.69 82 ARG A CA 1
ATOM 635 C C . ARG A 1 82 ? 30.874 -23.632 -33.004 1.00 70.69 82 ARG A C 1
ATOM 637 O O . ARG A 1 82 ? 31.182 -22.528 -33.443 1.00 70.69 82 ARG A O 1
ATOM 644 N N . THR A 1 83 ? 31.735 -24.633 -32.891 1.00 71.25 83 THR A N 1
ATOM 645 C CA . THR A 1 83 ? 32.966 -24.703 -33.676 1.00 71.25 83 THR A CA 1
ATOM 646 C C . THR A 1 83 ? 32.563 -24.819 -35.142 1.00 71.25 83 THR A C 1
ATOM 648 O O . THR A 1 83 ? 31.900 -25.789 -35.517 1.00 71.25 83 THR A O 1
ATOM 651 N N . GLN A 1 84 ? 32.868 -23.779 -35.919 1.00 58.53 84 GLN A N 1
ATOM 652 C CA . GLN A 1 84 ? 33.010 -23.896 -37.370 1.00 58.53 84 GLN A CA 1
ATOM 653 C C . GLN A 1 84 ? 34.343 -24.569 -37.677 1.00 58.53 84 GLN A C 1
ATOM 655 O O . GLN A 1 84 ? 35.295 -24.324 -36.897 1.00 58.53 84 GLN A O 1
#